Protein AF-A0A6V7IWH4-F1 (afdb_monomer)

Organism: NCBI:txid1563983

InterPro domains:
  IPR026120 Transmembrane protein 11 [PF14972] (6-71)
  IPR026120 Transmembrane protein 11 [PTHR15099] (3-72)

Mean predicted aligned error: 8.0 Å

pLDDT: mean 87.35, std 11.82, range [43.53, 97.56]

Secondary structure (DSSP, 8-state):
-----EEEEEE--SSTTHHHHHHHHHHHHHHTT-SEEEEEETTHHHHHHHHHHHHHHHHHHHHHHHHHHHH-

Structure (mmCIF, N/CA/C/O backbone):
data_AF-A0A6V7IWH4-F1
#
_entry.id   AF-A0A6V7IWH4-F1
#
loop_
_atom_site.group_PDB
_atom_site.id
_atom_site.type_symbol
_atom_site.label_atom_id
_atom_site.label_alt_id
_atom_site.label_comp_id
_atom_site.label_asym_id
_atom_site.label_entity_id
_atom_site.label_seq_id
_atom_site.pdbx_PDB_ins_code
_atom_site.Cartn_x
_atom_site.Cartn_y
_atom_site.Cartn_z
_atom_site.occupancy
_atom_site.B_iso_or_equiv
_atom_site.auth_seq_id
_atom_site.auth_comp_id
_atom_site.auth_asym_id
_atom_site.auth_atom_id
_atom_site.pdbx_PDB_model_num
ATOM 1 N N . ASP A 1 1 ? -24.805 10.224 21.397 1.00 43.53 1 ASP A N 1
ATOM 2 C CA . ASP A 1 1 ? -23.496 9.561 21.355 1.00 43.53 1 ASP A CA 1
ATOM 3 C C . ASP A 1 1 ? -23.170 9.173 19.931 1.00 43.53 1 ASP A C 1
ATOM 5 O O . ASP A 1 1 ? -23.650 8.161 19.446 1.00 43.53 1 ASP A O 1
ATOM 9 N N . GLU A 1 2 ? -22.445 10.039 19.229 1.00 53.03 2 GLU A N 1
ATOM 10 C CA . GLU A 1 2 ? -21.965 9.818 17.855 1.00 53.03 2 GLU A CA 1
ATOM 11 C C . GLU A 1 2 ? -20.501 9.361 17.931 1.00 53.03 2 GLU A C 1
ATOM 13 O O . GLU A 1 2 ? -19.579 9.955 17.378 1.00 53.03 2 GLU A O 1
ATOM 18 N N . SER A 1 3 ? -20.288 8.366 18.786 1.00 51.31 3 SER A N 1
ATOM 19 C CA . SER A 1 3 ? -18.979 7.950 19.258 1.00 51.31 3 SER A CA 1
ATOM 20 C C . SER A 1 3 ? -18.388 6.981 18.235 1.00 51.31 3 SER A C 1
ATOM 22 O O . SER A 1 3 ? -18.924 5.900 18.021 1.00 51.31 3 SER A O 1
ATOM 24 N N . ALA A 1 4 ? -17.306 7.406 17.575 1.00 62.16 4 ALA A N 1
ATOM 25 C CA . ALA A 1 4 ? -16.328 6.533 16.924 1.00 62.16 4 ALA A CA 1
ATOM 26 C C . ALA A 1 4 ? -16.895 5.508 15.909 1.00 62.16 4 ALA A C 1
ATOM 28 O O . ALA A 1 4 ? -16.740 4.298 16.045 1.00 62.16 4 ALA A O 1
ATOM 29 N N . THR A 1 5 ? -17.531 5.971 14.830 1.00 84.19 5 THR A N 1
ATOM 30 C CA . THR A 1 5 ? -18.008 5.066 13.767 1.00 84.19 5 THR A CA 1
ATOM 31 C C . THR A 1 5 ? -16.892 4.459 12.920 1.00 84.19 5 THR A C 1
ATOM 33 O O . THR A 1 5 ? -17.110 3.390 12.357 1.00 84.19 5 THR A O 1
ATOM 36 N N . VAL A 1 6 ? -15.720 5.101 12.814 1.00 92.25 6 VAL A N 1
ATOM 37 C CA . VAL A 1 6 ? -14.634 4.646 11.929 1.00 92.25 6 VAL A CA 1
ATOM 38 C C . VAL A 1 6 ? -13.255 4.848 12.560 1.00 92.25 6 VAL A C 1
ATOM 40 O O . VAL A 1 6 ? -12.920 5.961 12.960 1.00 92.25 6 VAL A O 1
ATOM 43 N N . ALA A 1 7 ? -12.444 3.790 12.590 1.00 92.88 7 ALA A N 1
ATOM 44 C CA . ALA A 1 7 ? -11.005 3.837 12.845 1.00 92.88 7 ALA A CA 1
ATOM 45 C C . ALA A 1 7 ? -10.251 3.598 11.532 1.00 92.88 7 ALA A C 1
ATOM 47 O O . ALA A 1 7 ? -10.639 2.732 10.750 1.00 92.88 7 ALA A O 1
ATOM 48 N N . ILE A 1 8 ? -9.175 4.348 11.289 1.00 90.81 8 ILE A N 1
ATOM 49 C CA . ILE A 1 8 ? -8.285 4.137 10.141 1.00 90.81 8 ILE A CA 1
ATOM 50 C C . ILE A 1 8 ? -6.908 3.777 10.686 1.00 90.81 8 ILE A C 1
ATOM 52 O O . ILE A 1 8 ? -6.292 4.588 11.375 1.00 90.81 8 ILE A O 1
ATOM 56 N N . ILE A 1 9 ? -6.444 2.575 10.367 1.00 91.44 9 ILE A N 1
ATOM 57 C CA . ILE A 1 9 ? -5.144 2.041 10.765 1.00 91.44 9 ILE A CA 1
ATOM 58 C C . ILE A 1 9 ? -4.302 1.939 9.500 1.00 91.44 9 ILE A C 1
ATOM 60 O O . ILE A 1 9 ? -4.700 1.300 8.524 1.00 91.44 9 ILE A O 1
ATOM 64 N N . ARG A 1 10 ? -3.143 2.597 9.486 1.00 84.75 10 ARG A N 1
ATOM 65 C CA . ARG A 1 10 ? -2.240 2.550 8.334 1.00 84.75 10 ARG A CA 1
ATOM 66 C C . ARG A 1 10 ? -1.259 1.419 8.527 1.00 84.75 10 ARG A C 1
ATOM 68 O O . ARG A 1 10 ? -0.448 1.446 9.445 1.00 84.75 10 ARG A O 1
ATOM 75 N N . GLU A 1 11 ? -1.307 0.452 7.629 1.00 70.62 11 GLU A N 1
ATOM 76 C CA . GLU A 1 11 ? -0.352 -0.639 7.630 1.00 70.62 11 GLU A CA 1
ATOM 77 C C . GLU A 1 11 ? 1.005 -0.093 7.164 1.00 70.62 11 GLU A C 1
ATOM 79 O O . GLU A 1 11 ? 1.177 0.352 6.019 1.00 70.62 11 GLU A O 1
ATOM 84 N N . VAL A 1 12 ? 1.954 -0.043 8.096 1.00 71.50 12 VAL A N 1
ATOM 85 C CA . VAL A 1 12 ? 3.347 0.337 7.861 1.00 71.50 12 VAL A CA 1
ATOM 86 C C . VAL A 1 12 ? 4.158 -0.949 7.911 1.00 71.50 12 VAL A C 1
ATOM 88 O O . VAL A 1 12 ? 3.997 -1.720 8.842 1.00 71.50 12 VAL A O 1
ATOM 91 N N . TYR A 1 13 ? 5.018 -1.188 6.921 1.00 67.25 13 TYR A N 1
ATOM 92 C CA . TYR A 1 13 ? 5.894 -2.371 6.871 1.00 67.25 13 TYR A CA 1
ATOM 93 C C . TYR A 1 13 ? 7.387 -2.034 7.049 1.00 67.25 13 TYR A C 1
ATOM 95 O O . TYR A 1 13 ? 8.213 -2.937 7.107 1.00 67.25 13 TYR A O 1
ATOM 103 N N . ASP A 1 14 ? 7.750 -0.746 7.095 1.00 67.88 14 ASP A N 1
ATOM 104 C CA . ASP A 1 14 ? 9.143 -0.289 6.928 1.00 67.88 14 ASP A CA 1
ATOM 105 C C . ASP A 1 14 ? 9.902 0.047 8.217 1.00 67.88 14 ASP A C 1
ATOM 107 O O . ASP A 1 14 ? 11.104 0.309 8.156 1.00 67.88 14 ASP A O 1
ATOM 111 N N . SER A 1 15 ? 9.245 0.063 9.377 1.00 73.19 15 SER A N 1
ATOM 112 C CA . SER A 1 15 ? 9.908 0.298 10.666 1.00 73.19 15 SER A CA 1
ATOM 113 C C . SER A 1 15 ? 10.173 -1.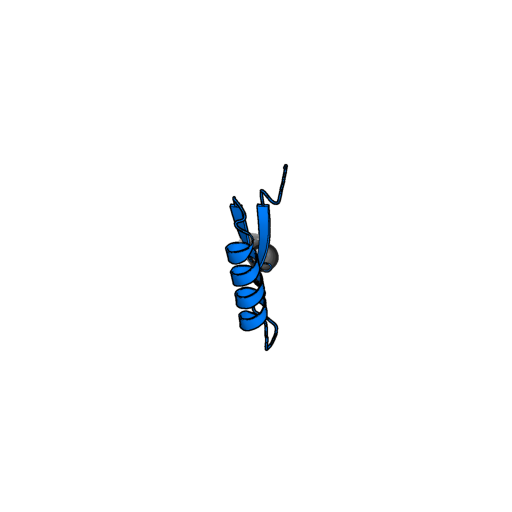012 11.404 1.00 73.19 15 SER A C 1
ATOM 115 O O . SER A 1 15 ? 9.425 -1.970 11.248 1.00 73.19 15 SER A O 1
ATOM 117 N N . ALA A 1 16 ? 11.214 -1.050 12.243 1.00 77.31 16 ALA A N 1
ATOM 118 C CA . ALA A 1 16 ? 11.505 -2.211 13.092 1.00 77.31 16 ALA A CA 1
ATOM 119 C C . ALA A 1 16 ? 10.286 -2.619 13.944 1.00 77.31 16 ALA A C 1
ATOM 121 O O . ALA A 1 16 ? 9.987 -3.803 14.053 1.00 77.31 16 ALA A O 1
ATOM 122 N N . ASP A 1 17 ? 9.527 -1.623 14.407 1.00 81.38 17 ASP A N 1
ATOM 123 C CA . ASP A 1 17 ? 8.380 -1.798 15.308 1.00 81.38 17 ASP A CA 1
ATOM 124 C C . ASP A 1 17 ? 7.033 -1.667 14.560 1.00 81.38 17 ASP A C 1
ATOM 126 O O . ASP A 1 17 ? 5.981 -1.416 15.149 1.00 81.38 17 ASP A O 1
ATOM 130 N N . ALA A 1 18 ? 7.059 -1.766 13.224 1.00 82.81 18 ALA A N 1
ATOM 131 C CA . ALA A 1 18 ? 5.890 -1.611 12.351 1.00 82.81 18 ALA A CA 1
ATOM 132 C C . ALA A 1 18 ? 4.736 -2.546 12.735 1.00 82.81 18 ALA A C 1
ATOM 134 O O . ALA A 1 18 ? 3.578 -2.136 12.807 1.00 82.81 18 ALA A O 1
ATOM 135 N N . HIS A 1 19 ? 5.084 -3.806 12.985 1.00 84.38 19 HIS A N 1
ATOM 136 C CA . HIS A 1 19 ? 4.128 -4.852 13.307 1.00 84.38 19 HIS A CA 1
ATOM 137 C C . HIS A 1 19 ? 3.486 -4.623 14.678 1.00 84.38 19 HIS A C 1
ATOM 139 O O . HIS A 1 19 ? 2.266 -4.612 14.787 1.00 84.38 19 HIS A O 1
ATOM 145 N N . GLU A 1 20 ? 4.303 -4.329 15.689 1.00 89.75 20 GLU A N 1
ATOM 146 C CA . GLU A 1 20 ? 3.858 -4.065 17.064 1.00 89.75 20 GLU A CA 1
ATOM 147 C C . GLU A 1 20 ? 2.972 -2.814 17.138 1.00 89.75 20 GLU A C 1
ATOM 149 O O . GLU A 1 20 ? 1.962 -2.793 17.838 1.00 89.75 20 GLU A O 1
ATOM 154 N N . THR A 1 21 ? 3.307 -1.777 16.362 1.00 89.25 21 THR A N 1
ATOM 155 C CA . THR A 1 21 ? 2.493 -0.556 16.265 1.00 89.25 21 THR A CA 1
ATOM 156 C C . THR A 1 21 ? 1.124 -0.846 15.650 1.00 89.25 21 THR A C 1
ATOM 158 O O . THR A 1 21 ? 0.109 -0.367 16.155 1.00 89.25 21 THR A O 1
ATOM 161 N N . PHE A 1 22 ? 1.081 -1.646 14.579 1.00 90.19 22 PHE A N 1
ATOM 162 C CA . PHE A 1 22 ? -0.173 -2.054 13.946 1.00 90.19 22 PHE A CA 1
ATOM 163 C C . PHE A 1 22 ? -1.049 -2.881 14.896 1.00 90.19 22 PHE A C 1
ATOM 165 O O . PHE A 1 22 ? -2.237 -2.592 15.034 1.00 90.19 22 PHE A O 1
ATOM 172 N N . GLU A 1 23 ? -0.467 -3.879 15.567 1.00 92.19 23 GLU A N 1
ATOM 173 C CA . GLU A 1 23 ? -1.181 -4.721 16.533 1.00 92.19 23 GLU A CA 1
ATOM 174 C C . GLU A 1 23 ? -1.773 -3.884 17.670 1.00 92.19 23 GLU A C 1
ATOM 176 O O . GLU A 1 23 ? -2.961 -4.005 17.966 1.00 92.19 23 GLU A O 1
ATOM 181 N N . TYR A 1 24 ? -0.988 -2.961 18.232 1.00 93.31 24 TYR A N 1
ATOM 182 C CA . TYR A 1 24 ? -1.445 -2.060 19.288 1.00 93.31 24 TYR A CA 1
ATOM 183 C C . TYR A 1 24 ? -2.620 -1.169 18.851 1.00 93.31 24 TYR A C 1
ATOM 185 O O . TYR A 1 24 ? -3.602 -1.013 19.581 1.00 93.31 24 TYR A O 1
ATOM 193 N N . GLU A 1 25 ? -2.548 -0.561 17.661 1.00 93.06 25 GLU A N 1
ATOM 194 C CA . GLU A 1 25 ? -3.640 0.278 17.154 1.00 93.06 25 GLU A CA 1
ATOM 195 C C . GLU A 1 25 ? -4.912 -0.529 16.878 1.00 93.06 25 GLU A C 1
ATOM 197 O O . GLU A 1 25 ? -6.016 -0.031 17.127 1.00 93.06 25 GLU A O 1
ATOM 202 N N .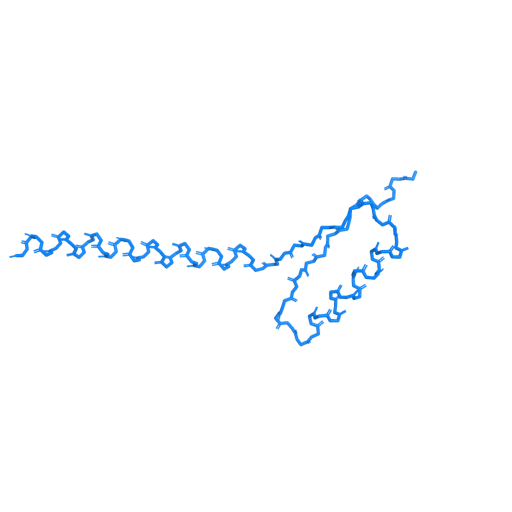 LEU A 1 26 ? -4.760 -1.769 16.404 1.00 93.62 26 LEU A N 1
ATOM 203 C CA . LEU A 1 26 ? -5.867 -2.679 16.144 1.00 93.62 26 LEU A CA 1
ATOM 204 C C . LEU A 1 26 ? -6.545 -3.126 17.438 1.00 93.62 26 LEU A C 1
ATOM 206 O O . LEU A 1 26 ? -7.767 -3.022 17.536 1.00 93.62 26 LEU A O 1
ATOM 210 N N . GLU A 1 27 ? -5.780 -3.559 18.441 1.00 95.88 27 GLU A N 1
ATOM 211 C CA . GLU A 1 27 ? -6.320 -3.914 19.758 1.00 95.88 27 GLU A CA 1
ATOM 212 C C . GLU A 1 27 ? -7.084 -2.740 20.369 1.00 95.88 27 GLU A C 1
ATOM 214 O O . GLU A 1 27 ? -8.238 -2.890 20.767 1.00 95.88 27 GLU A O 1
ATOM 219 N N . ARG A 1 28 ? -6.507 -1.534 20.328 1.00 94.50 28 ARG A N 1
ATOM 220 C CA . ARG A 1 28 ? -7.163 -0.326 20.839 1.00 94.50 28 ARG A CA 1
ATOM 221 C C . ARG A 1 28 ? -8.474 -0.006 20.110 1.00 94.50 28 ARG A C 1
ATOM 223 O O . ARG A 1 28 ? -9.420 0.471 20.734 1.00 94.50 28 ARG A O 1
ATOM 230 N N . ALA A 1 29 ? -8.542 -0.220 18.795 1.00 94.31 29 ALA A N 1
ATOM 231 C CA . ALA A 1 29 ? -9.765 -0.001 18.021 1.00 94.31 29 ALA A CA 1
ATOM 232 C C . ALA A 1 29 ? -10.840 -1.064 18.316 1.00 94.31 29 ALA A C 1
ATOM 234 O O . ALA A 1 29 ? -12.030 -0.750 18.321 1.00 94.31 29 ALA A O 1
ATOM 235 N N . LEU A 1 30 ? -10.430 -2.301 18.599 1.00 94.50 30 LEU A N 1
ATOM 236 C CA . LEU A 1 30 ? -11.336 -3.372 19.009 1.00 94.50 30 LEU A CA 1
ATOM 237 C C . LEU A 1 30 ? -11.896 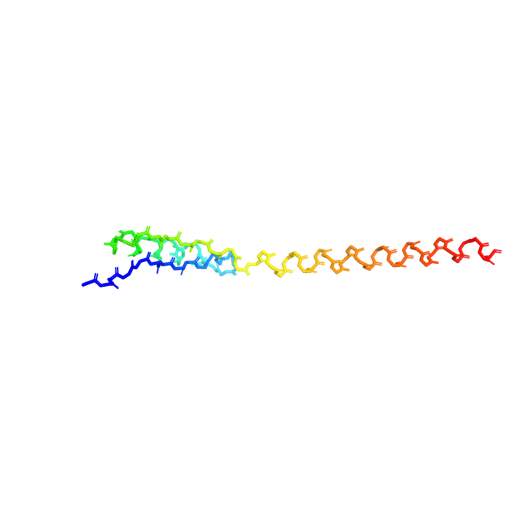-3.129 20.416 1.00 94.50 30 LEU A C 1
ATOM 239 O O . LEU A 1 30 ? -13.104 -3.232 20.609 1.00 94.50 30 LEU A O 1
ATOM 243 N N . GLU A 1 31 ? -11.050 -2.745 21.376 1.00 96.25 31 GLU A N 1
ATOM 244 C CA . GLU A 1 31 ? -11.460 -2.406 22.748 1.00 96.25 31 GLU A CA 1
ATOM 245 C C . GLU A 1 31 ? -12.425 -1.217 22.803 1.00 96.25 31 GLU A C 1
ATOM 247 O O . GLU A 1 31 ? -13.293 -1.149 23.670 1.00 96.25 31 GLU A O 1
ATOM 252 N N . ALA A 1 32 ? -12.279 -0.277 21.870 1.00 93.38 32 ALA A N 1
ATOM 253 C CA . ALA A 1 32 ? -13.143 0.890 21.751 1.00 93.38 32 ALA A CA 1
ATOM 254 C C . ALA A 1 32 ? -14.437 0.631 20.952 1.00 93.38 32 ALA A C 1
ATOM 256 O O . ALA A 1 32 ? -15.194 1.575 20.731 1.00 93.38 32 ALA A O 1
ATOM 257 N N . GLU A 1 33 ? -14.690 -0.611 20.519 1.00 94.62 33 GLU A N 1
ATOM 258 C CA . GLU A 1 33 ? -15.915 -1.035 19.823 1.00 94.62 33 GLU A CA 1
ATOM 259 C C . GLU A 1 33 ? -16.252 -0.184 18.580 1.00 94.62 33 GLU A C 1
ATOM 261 O O . GLU A 1 33 ? -17.411 0.143 18.312 1.00 94.62 33 GLU A O 1
ATOM 266 N N . TYR A 1 34 ? -15.235 0.183 17.788 1.00 93.56 34 TYR A N 1
ATOM 267 C CA . TYR A 1 34 ? -15.454 0.916 16.537 1.00 93.56 34 TYR A CA 1
ATOM 268 C C . TYR A 1 34 ? -16.340 0.115 15.569 1.00 93.56 34 TYR A C 1
ATOM 270 O O . TYR A 1 34 ? -16.104 -1.064 15.308 1.00 93.56 34 TYR A O 1
ATOM 278 N N . ASN A 1 35 ? -17.321 0.785 14.955 1.00 93.06 35 ASN A N 1
ATOM 279 C CA . ASN A 1 35 ? -18.250 0.142 14.011 1.00 93.06 35 ASN A CA 1
ATOM 280 C C . ASN A 1 35 ? -17.592 -0.271 12.682 1.00 93.06 35 ASN A C 1
ATOM 282 O O . ASN A 1 35 ? -18.066 -1.183 12.005 1.00 93.06 35 ASN A O 1
ATOM 286 N N . LEU A 1 36 ? -16.527 0.425 12.284 1.00 93.31 36 LEU A N 1
ATOM 287 C CA . LEU A 1 36 ? -15.771 0.165 11.066 1.00 93.31 36 LEU A CA 1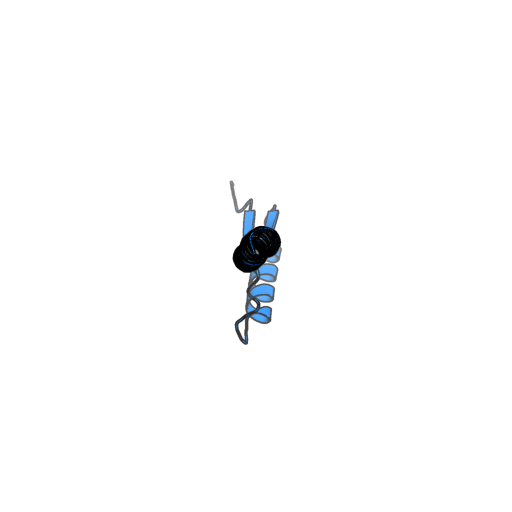
ATOM 288 C C . LEU A 1 36 ? -14.286 0.398 11.335 1.00 93.31 36 LEU A C 1
ATOM 290 O O . LEU A 1 36 ? -13.894 1.464 11.802 1.00 93.31 36 LEU A O 1
ATOM 294 N N . ILE A 1 37 ? -13.456 -0.577 10.985 1.00 93.94 37 ILE A N 1
ATOM 295 C CA . ILE A 1 37 ? -11.999 -0.453 11.025 1.00 93.94 37 ILE A CA 1
ATOM 296 C C . ILE A 1 37 ? -11.500 -0.562 9.586 1.00 93.94 37 ILE A C 1
ATOM 298 O O . ILE A 1 37 ? -11.720 -1.571 8.916 1.00 93.94 37 ILE A O 1
ATOM 302 N N . VAL A 1 38 ? -10.864 0.497 9.096 1.00 92.19 38 VAL A N 1
ATOM 303 C CA . VAL A 1 38 ? -10.272 0.571 7.760 1.00 92.19 38 VAL A CA 1
ATOM 304 C C . VAL A 1 38 ? -8.772 0.373 7.896 1.00 92.19 38 VAL A C 1
ATOM 306 O O . VAL A 1 38 ? -8.103 1.155 8.566 1.00 92.19 38 VAL A O 1
ATOM 309 N N . ILE A 1 39 ? -8.245 -0.659 7.243 1.00 90.69 39 ILE A N 1
ATOM 310 C CA . ILE A 1 39 ? -6.807 -0.912 7.174 1.00 90.69 39 ILE A CA 1
ATOM 311 C C . ILE A 1 39 ? -6.313 -0.411 5.820 1.00 90.69 39 ILE A C 1
ATOM 313 O O . ILE A 1 39 ? -6.674 -0.962 4.779 1.00 90.69 39 ILE A O 1
ATOM 317 N N . GLU A 1 40 ? -5.523 0.660 5.828 1.00 86.69 40 GLU A N 1
ATOM 318 C CA . GLU A 1 40 ? -4.971 1.255 4.613 1.00 86.69 40 GLU A CA 1
ATOM 319 C C . GLU A 1 40 ? -3.501 0.855 4.431 1.00 86.69 40 GLU A C 1
ATOM 321 O O . GLU A 1 40 ? -2.650 1.280 5.219 1.00 86.69 40 GLU A O 1
ATOM 326 N N . PRO A 1 41 ? -3.157 0.098 3.374 1.00 78.81 41 PRO A N 1
ATOM 327 C CA . PRO A 1 41 ? -1.767 -0.167 3.040 1.00 78.81 41 PRO A CA 1
ATOM 328 C C . PRO A 1 41 ? -1.115 1.112 2.512 1.00 78.81 41 PRO A C 1
ATOM 330 O O . PRO A 1 41 ? -1.391 1.566 1.399 1.00 78.81 41 PRO A O 1
ATOM 333 N N . SER A 1 42 ? -0.210 1.686 3.305 1.00 72.44 42 SER A N 1
ATOM 334 C CA . SER A 1 42 ? 0.417 2.988 3.028 1.00 72.44 42 SER A CA 1
ATOM 335 C C . SER A 1 42 ? 1.194 3.043 1.703 1.00 72.44 42 SER A C 1
ATOM 337 O O . SER A 1 42 ? 1.325 4.108 1.103 1.00 72.44 42 SER A O 1
ATOM 339 N N . LYS A 1 43 ? 1.669 1.894 1.212 1.00 74.00 43 LYS A N 1
ATOM 340 C CA . LYS A 1 43 ? 2.550 1.795 0.039 1.00 74.00 43 LYS A CA 1
ATOM 341 C C . LYS A 1 43 ? 1.874 1.466 -1.281 1.00 74.00 43 LYS A C 1
ATOM 343 O O . LYS A 1 43 ? 2.518 1.580 -2.324 1.00 74.00 43 LYS A O 1
ATOM 348 N N . LEU A 1 44 ? 0.611 1.037 -1.269 1.00 78.00 44 LEU A N 1
ATOM 349 C CA . LEU A 1 44 ? -0.016 0.484 -2.471 1.00 78.00 44 LEU A CA 1
ATOM 350 C C . LEU A 1 44 ? -0.017 1.502 -3.623 1.00 78.00 44 LEU A C 1
ATOM 352 O O . LEU A 1 44 ? 0.270 1.148 -4.766 1.00 78.00 44 LEU A O 1
ATOM 356 N N . GLY A 1 45 ? -0.278 2.775 -3.315 1.00 79.12 45 GLY A N 1
ATOM 357 C CA . GLY A 1 45 ? -0.244 3.866 -4.291 1.00 79.12 45 GLY A CA 1
ATOM 358 C C . GLY A 1 45 ? 1.153 4.119 -4.866 1.00 79.12 45 GLY A C 1
ATOM 359 O O . GLY A 1 45 ? 1.308 4.195 -6.086 1.00 79.12 45 GLY A O 1
ATOM 360 N N . ASP A 1 46 ? 2.172 4.190 -4.010 1.00 82.75 46 ASP A N 1
ATOM 361 C CA . ASP A 1 46 ? 3.553 4.470 -4.416 1.00 82.75 46 ASP A CA 1
ATOM 362 C C . ASP A 1 46 ? 4.147 3.334 -5.254 1.00 82.75 46 ASP A C 1
ATOM 364 O O . ASP A 1 46 ? 4.762 3.568 -6.300 1.00 82.75 46 ASP A O 1
ATOM 368 N N . GLU A 1 47 ? 3.916 2.084 -4.847 1.00 85.19 47 GLU A N 1
ATOM 369 C CA . GLU A 1 47 ? 4.350 0.914 -5.607 1.00 85.19 47 GLU A CA 1
ATOM 370 C C . GLU A 1 47 ? 3.640 0.835 -6.957 1.00 85.19 47 GLU A C 1
ATOM 372 O O . GLU A 1 47 ? 4.294 0.646 -7.987 1.00 85.19 47 GLU A O 1
ATOM 377 N N . THR A 1 48 ? 2.323 1.061 -6.979 1.00 88.94 48 THR A N 1
ATOM 378 C CA . THR A 1 48 ? 1.535 1.099 -8.218 1.00 88.94 48 THR A CA 1
ATOM 379 C C . THR A 1 48 ? 2.043 2.192 -9.161 1.00 88.94 48 THR A C 1
ATOM 381 O O . THR A 1 48 ? 2.265 1.936 -10.346 1.00 88.94 48 THR A O 1
ATOM 384 N N . SER A 1 49 ? 2.304 3.395 -8.645 1.00 89.94 49 SER A N 1
ATOM 385 C CA . SER A 1 49 ? 2.851 4.519 -9.414 1.00 89.94 49 SER A CA 1
ATOM 386 C C . SER A 1 49 ? 4.214 4.188 -10.033 1.00 89.94 49 SER A C 1
ATOM 388 O O . SER A 1 49 ? 4.464 4.454 -11.218 1.00 89.94 49 SER A O 1
ATOM 390 N N . ARG A 1 50 ? 5.091 3.525 -9.267 1.00 92.38 50 ARG A N 1
ATOM 391 C CA . ARG A 1 50 ? 6.404 3.083 -9.750 1.00 92.38 50 ARG A CA 1
ATOM 392 C C . ARG A 1 50 ? 6.273 2.065 -10.883 1.00 92.38 50 ARG A C 1
ATOM 394 O O . ARG A 1 50 ? 6.934 2.218 -11.911 1.00 92.38 50 ARG A O 1
ATOM 401 N N . TRP A 1 51 ? 5.391 1.075 -10.744 1.00 94.44 51 TRP A N 1
ATOM 402 C CA . TRP A 1 51 ? 5.139 0.078 -11.791 1.00 94.44 51 TRP A CA 1
ATOM 403 C C . TRP A 1 51 ? 4.549 0.691 -13.067 1.00 94.44 51 TRP A C 1
ATOM 405 O O . TRP A 1 51 ? 5.018 0.375 -14.162 1.00 94.44 51 TRP A O 1
ATOM 415 N N . ILE A 1 52 ? 3.598 1.625 -12.946 1.00 95.69 52 ILE A N 1
ATOM 416 C CA . ILE A 1 52 ? 3.045 2.376 -14.087 1.00 95.69 52 ILE A CA 1
ATOM 417 C C . ILE A 1 52 ? 4.152 3.144 -14.816 1.00 95.69 52 ILE A C 1
ATOM 419 O O . ILE A 1 52 ? 4.228 3.129 -16.046 1.00 95.69 52 ILE A O 1
ATOM 423 N N . THR A 1 53 ? 5.037 3.800 -14.066 1.00 96.44 53 THR A N 1
ATOM 424 C CA . THR A 1 53 ? 6.140 4.585 -14.634 1.00 96.44 53 THR A CA 1
ATOM 425 C C . THR A 1 53 ? 7.105 3.706 -15.427 1.00 96.44 53 THR A C 1
ATOM 427 O O . THR A 1 53 ? 7.443 4.036 -16.567 1.00 96.44 53 THR A O 1
ATOM 430 N N . VAL A 1 54 ? 7.503 2.560 -14.865 1.00 96.88 54 VAL A N 1
ATOM 431 C CA . VAL A 1 54 ? 8.367 1.584 -15.549 1.00 96.88 54 VAL A CA 1
ATOM 432 C C . VAL A 1 54 ? 7.688 1.051 -16.812 1.00 96.88 54 VAL A C 1
ATOM 434 O O . VAL A 1 54 ? 8.301 1.061 -17.880 1.00 96.88 54 VAL A O 1
ATOM 437 N N . GLY A 1 55 ? 6.413 0.662 -16.727 1.00 97.06 55 GLY A N 1
ATOM 438 C CA . GLY A 1 55 ? 5.646 0.179 -17.877 1.00 97.06 55 GLY A CA 1
ATOM 439 C C . GLY A 1 55 ? 5.551 1.212 -19.005 1.00 97.06 55 GLY A C 1
ATOM 440 O O . GLY A 1 55 ? 5.803 0.894 -20.166 1.00 97.06 55 GLY A O 1
ATOM 441 N N . ASN A 1 56 ? 5.279 2.474 -18.667 1.00 97.38 56 ASN A N 1
ATOM 442 C CA . ASN A 1 56 ? 5.214 3.569 -19.637 1.00 97.38 56 ASN A CA 1
ATOM 443 C C . ASN A 1 56 ? 6.562 3.845 -20.305 1.00 97.38 56 ASN A C 1
ATOM 445 O O . ASN A 1 56 ? 6.605 4.130 -21.503 1.00 97.38 56 ASN A O 1
ATOM 449 N N . CYS A 1 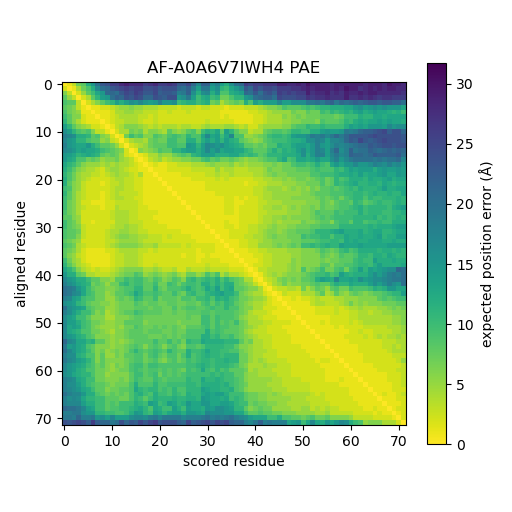57 ? 7.654 3.775 -19.542 1.00 96.50 57 CYS A N 1
ATOM 450 C CA . CYS A 1 57 ? 8.998 3.913 -20.090 1.00 96.50 57 CYS A CA 1
ATOM 451 C C . CYS A 1 57 ? 9.269 2.807 -21.114 1.00 96.50 57 CYS A C 1
ATOM 453 O O . CYS A 1 57 ? 9.587 3.111 -22.262 1.00 96.50 57 CYS A O 1
ATOM 455 N N . LEU A 1 58 ? 9.044 1.545 -20.736 1.00 97.50 58 LEU A N 1
ATOM 456 C CA . LEU A 1 58 ? 9.239 0.390 -21.615 1.00 97.50 58 LEU A CA 1
ATOM 457 C C . LEU A 1 58 ? 8.384 0.466 -22.887 1.00 97.50 58 LEU A C 1
ATOM 459 O O . LEU A 1 58 ? 8.872 0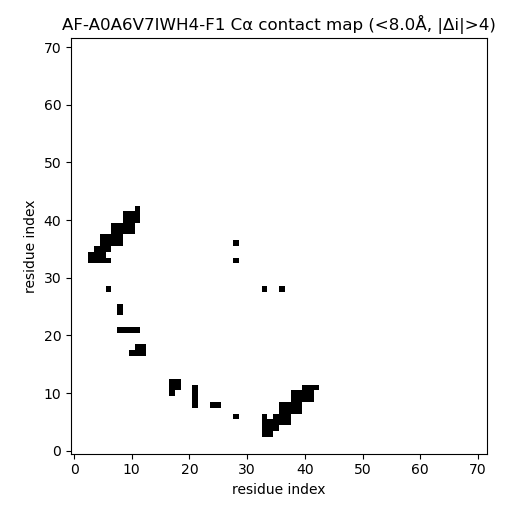.189 -23.977 1.00 97.50 58 LEU A O 1
ATOM 463 N N . HIS A 1 59 ? 7.122 0.881 -22.778 1.00 96.62 59 HIS A N 1
ATOM 464 C CA . HIS A 1 59 ? 6.243 1.013 -23.940 1.00 96.62 59 HIS A CA 1
ATOM 465 C C . HIS A 1 59 ? 6.727 2.091 -24.925 1.00 96.62 59 HIS A C 1
ATOM 467 O O . HIS A 1 59 ? 6.783 1.866 -26.138 1.00 96.62 59 HIS A O 1
ATOM 473 N N . LYS A 1 60 ? 7.103 3.271 -24.415 1.00 97.56 60 LYS A N 1
ATOM 474 C CA . LYS A 1 60 ? 7.596 4.382 -25.245 1.00 97.56 60 LYS A CA 1
ATOM 475 C C . LYS A 1 60 ? 8.937 4.053 -25.896 1.00 97.56 60 LYS A C 1
ATOM 477 O O . LYS A 1 60 ? 9.151 4.394 -27.055 1.00 97.56 60 LYS A O 1
ATOM 482 N N . THR A 1 61 ? 9.833 3.377 -25.180 1.00 97.25 61 THR A N 1
ATOM 483 C CA . THR A 1 61 ? 11.127 2.972 -25.742 1.00 97.25 61 THR A CA 1
ATOM 484 C C . THR A 1 61 ? 10.968 1.872 -26.784 1.00 97.25 61 THR A C 1
ATOM 486 O O . THR A 1 61 ? 11.583 1.976 -27.839 1.00 97.25 61 THR A O 1
ATOM 489 N N . ALA A 1 62 ? 10.110 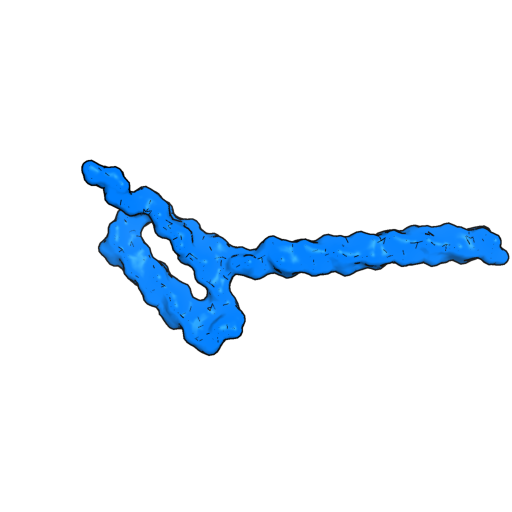0.874 -26.546 1.00 97.00 62 ALA A N 1
ATOM 490 C CA . ALA A 1 62 ? 9.837 -0.198 -27.504 1.00 97.00 62 ALA A CA 1
ATOM 491 C C . ALA A 1 62 ? 9.167 0.308 -28.792 1.00 97.00 62 ALA A C 1
ATOM 493 O O . ALA A 1 62 ? 9.520 -0.117 -29.890 1.00 97.00 62 ALA A O 1
ATOM 494 N N . SER A 1 63 ? 8.213 1.236 -28.676 1.00 97.50 63 SER A N 1
ATOM 495 C CA . SER A 1 63 ? 7.581 1.855 -29.848 1.00 97.50 63 SER A CA 1
ATOM 496 C C . SER A 1 63 ? 8.574 2.699 -30.650 1.00 97.50 63 SER A C 1
ATOM 498 O O . SER A 1 63 ? 8.631 2.573 -31.872 1.00 97.50 63 SER A O 1
ATOM 500 N N . LEU A 1 64 ? 9.406 3.502 -29.980 1.00 97.12 64 LEU A N 1
ATOM 501 C CA . LEU A 1 64 ? 10.432 4.303 -30.646 1.00 97.12 64 LEU A CA 1
ATOM 502 C C . LEU A 1 64 ? 11.501 3.434 -31.323 1.00 97.12 64 LEU A C 1
ATOM 504 O O . LEU A 1 64 ? 11.873 3.713 -32.460 1.00 97.12 64 LEU A O 1
ATOM 508 N N . SER A 1 65 ? 11.979 2.380 -30.657 1.00 95.94 65 SER A N 1
ATOM 509 C CA . SER A 1 65 ? 12.979 1.474 -31.228 1.00 95.94 65 SER A CA 1
ATOM 510 C C . SER A 1 65 ? 12.425 0.680 -32.410 1.00 95.94 65 SER A C 1
ATOM 512 O O . SER A 1 65 ? 13.118 0.532 -33.414 1.00 95.94 65 SER A O 1
ATOM 514 N N . GLY A 1 66 ? 11.164 0.239 -32.339 1.00 95.88 66 GLY A N 1
ATOM 515 C CA . GLY A 1 66 ? 10.481 -0.421 -33.451 1.00 95.88 66 GLY A CA 1
ATOM 516 C C . GLY A 1 66 ? 10.341 0.483 -34.678 1.00 95.88 66 GLY A C 1
ATOM 517 O O . GLY A 1 66 ? 10.633 0.053 -35.790 1.00 95.88 66 GLY A O 1
ATOM 518 N N . LEU A 1 67 ? 9.959 1.750 -34.485 1.00 96.38 67 LEU A N 1
ATOM 519 C CA . LEU A 1 67 ? 9.899 2.727 -35.578 1.00 96.38 67 LEU A CA 1
ATOM 520 C C . LEU A 1 67 ? 11.285 3.024 -36.161 1.00 96.38 67 LEU A C 1
ATOM 522 O O . LEU A 1 67 ? 11.434 3.075 -37.380 1.00 96.38 67 LEU A O 1
ATOM 526 N N . ALA A 1 68 ? 12.297 3.189 -35.306 1.00 95.00 68 ALA A N 1
ATOM 527 C CA . ALA A 1 68 ? 13.668 3.429 -35.742 1.00 95.00 68 ALA A CA 1
ATOM 528 C C . ALA A 1 68 ? 14.202 2.273 -36.601 1.00 95.00 68 ALA A C 1
ATOM 530 O O . ALA A 1 68 ? 14.796 2.531 -37.640 1.00 95.00 68 ALA A O 1
ATOM 531 N N . ALA A 1 69 ? 13.926 1.024 -36.216 1.00 95.38 69 ALA A N 1
ATOM 532 C CA . ALA A 1 69 ? 14.360 -0.163 -36.951 1.00 95.38 69 ALA A CA 1
ATOM 533 C C . ALA A 1 69 ? 13.744 -0.289 -38.355 1.00 95.38 69 ALA A C 1
ATOM 535 O O . ALA A 1 69 ? 14.353 -0.895 -39.226 1.00 95.38 69 ALA A O 1
ATOM 536 N N . ILE A 1 70 ? 12.543 0.255 -38.580 1.00 96.25 70 ILE A N 1
ATOM 537 C CA . ILE A 1 70 ? 11.918 0.298 -39.914 1.00 96.25 70 ILE A CA 1
ATOM 538 C C . ILE A 1 70 ? 12.512 1.434 -40.761 1.00 96.25 70 ILE A C 1
ATOM 540 O O . ILE A 1 70 ? 12.550 1.340 -41.985 1.00 96.25 70 ILE A O 1
ATOM 544 N N . ALA A 1 71 ? 12.921 2.530 -40.119 1.00 91.25 71 ALA A N 1
ATOM 545 C CA . ALA A 1 71 ? 13.420 3.724 -40.794 1.00 91.25 71 ALA A CA 1
ATOM 546 C C . ALA A 1 71 ? 14.902 3.639 -41.211 1.00 91.25 71 ALA A C 1
ATOM 548 O O . ALA A 1 71 ? 15.328 4.432 -42.052 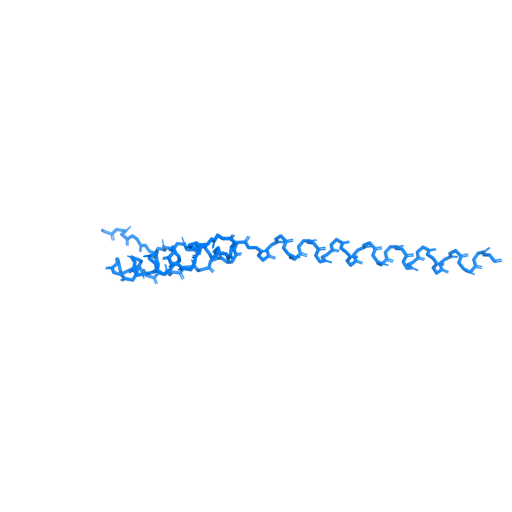1.00 91.25 71 ALA A O 1
ATOM 549 N N . THR A 1 72 ? 15.674 2.724 -40.618 1.00 75.50 72 THR A N 1
ATOM 550 C CA . THR A 1 72 ? 17.063 2.384 -40.985 1.00 75.50 72 THR A CA 1
ATOM 551 C C . THR A 1 72 ? 17.123 1.262 -42.005 1.00 75.50 72 THR A C 1
ATOM 553 O O . THR A 1 72 ? 17.889 1.405 -42.981 1.00 75.50 72 THR A O 1
#

Nearest PDB structures (foldseek):
  6k1x-assembly1_A  TM=5.702E-01  e=3.200E+00  Rhodothermus marinus DSM 4252
  6k1w-assembly1_A  TM=5.584E-01  e=4.200E+00  Rhodothermus marinus DSM 4252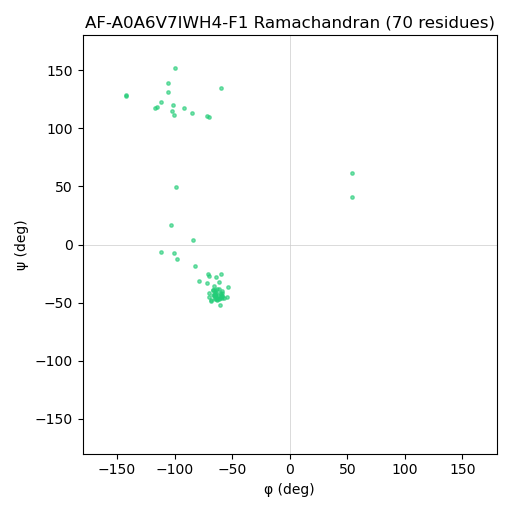
  2e4z-assembly1_A-2  TM=2.859E-01  e=3.666E+00  Rattus norvegicus

Solvent-accessible surface area (backbone atoms only — not comparable to full-atom values): 4286 Å² total; per-residue (Å²): 136,93,72,55,60,67,44,80,45,66,50,52,86,86,50,97,57,23,64,61,53,46,50,53,54,50,51,55,43,58,78,65,64,42,77,34,78,45,79,42,63,71,52,58,64,59,53,50,51,52,52,52,51,54,50,52,51,54,52,53,52,51,54,52,51,55,52,48,65,72,75,105

Radius of gyration: 22.04 Å; Cα contacts (8 Å, |Δi|>4): 47; chains: 1; bounding box: 41×15×64 Å

Sequence (72 aa):
DESATVAIIREVYDSADAHETFEYELERALEAEYNLIVIEPSKLGDETSRWITVGNCLHKTASLSGLAAIAT

Foldseek 3Di:
DPPAQEAEQEQDDPDPCSVVSRVVSVVVCVVSVHNYYHYHDPCPVVVVVVVVVVVVVVVVVVVVVVVVVVVD